Protein AF-K0S9X5-F1 (afdb_monomer_lite)

Structure (mmCIF, N/CA/C/O backbone):
data_AF-K0S9X5-F1
#
_entry.id   AF-K0S9X5-F1
#
loop_
_atom_site.group_PDB
_atom_site.id
_atom_site.type_symbol
_atom_site.label_atom_id
_atom_site.label_alt_id
_atom_site.label_comp_id
_atom_site.label_asym_id
_atom_site.label_entity_id
_atom_site.label_seq_id
_atom_site.pdbx_PDB_ins_code
_atom_site.Cartn_x
_atom_site.Cartn_y
_atom_site.Cartn_z
_atom_site.occupancy
_atom_site.B_iso_or_equiv
_atom_site.auth_seq_id
_atom_site.auth_comp_id
_atom_site.auth_asym_id
_atom_site.auth_atom_id
_atom_site.pdbx_PDB_model_num
ATOM 1 N N . GLY A 1 1 ? -0.201 4.221 -10.527 1.00 49.81 1 GLY A N 1
ATOM 2 C CA . GLY A 1 1 ? -1.500 3.953 -9.874 1.00 49.81 1 GLY A CA 1
ATOM 3 C C . GLY A 1 1 ? -2.093 5.285 -9.489 1.00 49.81 1 GLY A C 1
ATOM 4 O O . GLY A 1 1 ? -1.315 6.214 -9.348 1.00 49.81 1 GLY A O 1
ATOM 5 N N . TYR A 1 2 ? -3.414 5.403 -9.371 1.00 60.84 2 TYR A N 1
ATOM 6 C CA . TYR A 1 2 ? -4.019 6.669 -8.952 1.00 60.84 2 TYR A CA 1
ATOM 7 C C . TYR A 1 2 ? -3.584 7.003 -7.520 1.00 60.84 2 TYR A C 1
ATOM 9 O O . TYR A 1 2 ? -3.717 6.164 -6.625 1.00 60.84 2 TYR A O 1
ATOM 17 N N . GLU A 1 3 ? -3.022 8.193 -7.342 1.00 79.38 3 GLU A N 1
ATOM 18 C CA . GLU A 1 3 ? -2.650 8.762 -6.049 1.00 79.38 3 GLU A CA 1
ATOM 19 C C . GLU A 1 3 ? -3.639 9.876 -5.707 1.00 79.38 3 GLU A C 1
ATOM 21 O O . GLU A 1 3 ? -4.126 10.577 -6.596 1.00 79.38 3 GLU A O 1
ATOM 26 N N . ALA A 1 4 ? -3.975 9.986 -4.424 1.00 83.94 4 ALA A N 1
ATOM 27 C CA . ALA A 1 4 ? -4.812 11.043 -3.896 1.00 83.94 4 ALA A CA 1
ATOM 28 C C . ALA A 1 4 ? -3.934 12.186 -3.377 1.00 83.94 4 ALA A C 1
ATOM 30 O O . ALA A 1 4 ? -3.060 11.961 -2.533 1.00 83.94 4 ALA A O 1
ATOM 31 N N . GLY A 1 5 ? -4.177 13.402 -3.851 1.00 85.88 5 GLY A N 1
ATOM 32 C CA . GLY A 1 5 ? -3.382 14.577 -3.506 1.00 85.88 5 GLY A CA 1
ATOM 33 C C . GLY A 1 5 ? -4.066 15.879 -3.907 1.00 85.88 5 GLY A C 1
ATOM 34 O O . GLY A 1 5 ? -5.208 15.876 -4.342 1.00 85.88 5 GLY A O 1
ATOM 35 N N . PHE A 1 6 ? -3.396 17.009 -3.708 1.00 87.50 6 PHE A N 1
ATOM 36 C CA . PHE A 1 6 ? -3.983 18.337 -3.932 1.00 87.50 6 PHE A CA 1
ATOM 37 C C . PHE A 1 6 ? -3.304 19.108 -5.070 1.00 87.50 6 PHE A C 1
ATOM 39 O O . PHE A 1 6 ? -3.501 20.316 -5.188 1.00 87.50 6 PHE A O 1
ATOM 46 N N . GLU A 1 7 ? -2.478 18.439 -5.875 1.00 87.81 7 GLU A N 1
ATOM 47 C CA . GLU A 1 7 ? -1.826 19.038 -7.039 1.00 87.81 7 GLU A CA 1
ATOM 48 C C . GLU A 1 7 ? -2.796 19.081 -8.228 1.00 87.81 7 GLU A C 1
ATOM 50 O O . GLU A 1 7 ? -3.692 18.251 -8.349 1.00 87.81 7 GLU A O 1
ATOM 55 N N . GLU A 1 8 ? -2.610 20.023 -9.156 1.00 82.00 8 GLU A N 1
ATOM 56 C CA . GLU A 1 8 ? -3.476 20.149 -10.345 1.00 82.00 8 GLU A CA 1
ATOM 57 C C . GLU A 1 8 ? -3.441 18.913 -11.259 1.00 82.00 8 GLU A C 1
ATOM 59 O O . GLU A 1 8 ? -4.355 18.683 -12.049 1.00 82.00 8 GLU A O 1
ATOM 64 N N . THR A 1 9 ? -2.378 18.114 -11.158 1.00 82.62 9 THR A N 1
ATOM 65 C CA . THR A 1 9 ? -2.188 16.866 -11.903 1.00 82.62 9 THR A CA 1
ATOM 66 C C . THR A 1 9 ? -2.835 15.657 -11.223 1.00 82.62 9 THR A C 1
ATOM 68 O O . THR A 1 9 ? -2.879 14.578 -11.822 1.00 82.62 9 THR A O 1
ATOM 71 N N . ASP A 1 10 ? -3.344 15.809 -9.996 1.00 77.44 10 ASP A N 1
ATOM 72 C CA . ASP A 1 10 ? -3.970 14.722 -9.253 1.00 77.44 10 ASP A CA 1
ATOM 73 C C . ASP A 1 10 ? -5.377 14.427 -9.775 1.00 77.44 10 ASP A C 1
ATOM 75 O O . ASP A 1 10 ? -6.234 15.294 -9.915 1.00 77.44 10 ASP A O 1
ATOM 79 N N . THR A 1 11 ? -5.638 13.150 -10.056 1.00 80.31 11 THR A N 1
ATOM 80 C CA . THR A 1 11 ? -6.956 12.700 -10.536 1.00 80.31 11 THR A CA 1
ATOM 81 C C . THR A 1 11 ? -7.974 12.582 -9.399 1.00 80.31 11 THR A C 1
ATOM 83 O O . THR A 1 11 ? -9.181 12.633 -9.629 1.00 80.31 11 THR A O 1
ATOM 86 N N . VAL A 1 12 ? -7.502 12.380 -8.167 1.00 81.88 12 VAL A N 1
ATOM 87 C CA . VAL A 1 12 ? -8.334 12.183 -6.978 1.00 81.88 12 VAL A CA 1
ATOM 88 C C . VAL A 1 12 ? -7.828 13.109 -5.882 1.00 81.88 12 VAL A C 1
ATOM 90 O O . VAL A 1 12 ? -6.662 13.052 -5.520 1.00 81.88 12 VAL A O 1
ATOM 93 N N . ASN A 1 13 ? -8.713 13.924 -5.305 1.00 85.44 13 ASN A N 1
ATOM 94 C CA . ASN A 1 13 ? -8.286 14.881 -4.279 1.00 85.44 13 ASN A CA 1
ATOM 95 C C . ASN A 1 13 ? -8.182 14.258 -2.884 1.00 85.44 13 ASN A C 1
ATOM 97 O O . ASN A 1 13 ? -7.322 14.606 -2.079 1.00 85.44 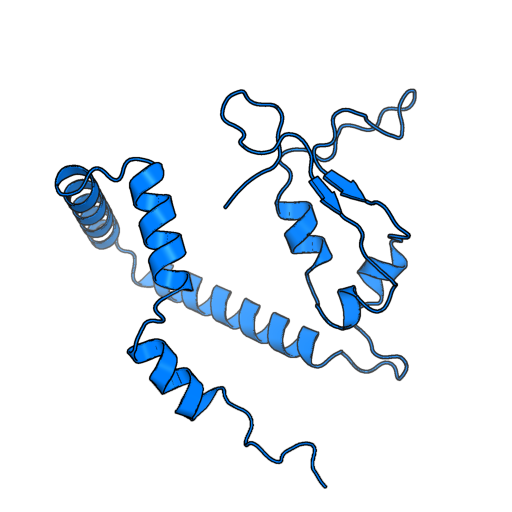13 ASN A O 1
ATOM 101 N N . ARG A 1 14 ? -9.116 13.360 -2.558 1.00 87.25 14 ARG A N 1
ATOM 102 C CA . ARG A 1 14 ? -9.219 12.724 -1.242 1.00 87.25 14 ARG A CA 1
ATOM 103 C C . ARG A 1 14 ? -9.701 11.293 -1.393 1.00 87.25 14 ARG A C 1
ATOM 105 O O . ARG A 1 14 ? -10.633 11.026 -2.150 1.00 87.25 14 ARG A O 1
ATOM 112 N N . LEU A 1 15 ? -9.106 10.398 -0.621 1.00 88.25 15 LEU A N 1
ATOM 113 C CA . LEU A 1 15 ? -9.536 9.021 -0.471 1.00 88.25 15 LEU A CA 1
ATOM 114 C C . LEU A 1 15 ? -10.199 8.864 0.899 1.00 88.25 15 LEU A C 1
ATOM 116 O O . LEU A 1 15 ? -9.574 9.101 1.930 1.00 88.25 15 LEU A O 1
ATOM 120 N N . ILE A 1 16 ? -11.468 8.464 0.903 1.00 88.56 16 ILE A N 1
ATOM 121 C CA . ILE A 1 16 ? -12.205 8.123 2.122 1.00 88.56 16 ILE A CA 1
ATOM 122 C C . ILE A 1 16 ? -12.381 6.610 2.129 1.00 88.56 16 ILE A C 1
ATOM 124 O O . ILE A 1 16 ? -13.033 6.053 1.248 1.00 88.56 16 ILE A O 1
ATOM 128 N N . ILE A 1 17 ? -11.781 5.948 3.110 1.00 87.00 17 ILE A N 1
ATOM 129 C CA . ILE A 1 17 ? -11.714 4.494 3.193 1.00 87.00 17 ILE A CA 1
ATOM 130 C C . ILE A 1 17 ? -12.590 4.048 4.350 1.00 87.00 17 ILE A C 1
ATOM 132 O O . ILE A 1 17 ? -12.347 4.419 5.496 1.00 87.00 17 ILE A O 1
ATOM 136 N N . ASN A 1 18 ? -13.599 3.233 4.065 1.00 87.06 18 ASN A N 1
ATOM 137 C CA . ASN A 1 18 ? -14.292 2.504 5.115 1.00 87.06 18 ASN A CA 1
ATOM 138 C C . ASN A 1 18 ? -13.524 1.195 5.362 1.00 87.06 18 ASN A C 1
ATOM 140 O O . ASN A 1 18 ? -13.486 0.360 4.457 1.00 87.06 18 ASN A O 1
ATOM 144 N N . PRO A 1 19 ? -12.899 1.017 6.538 1.00 80.38 19 PRO A N 1
ATOM 145 C CA . PRO A 1 19 ? -12.137 -0.186 6.857 1.00 80.38 19 PRO A CA 1
ATOM 146 C C . PRO A 1 19 ? -13.029 -1.407 7.115 1.00 80.38 19 PRO A C 1
ATOM 148 O O . PRO A 1 19 ? -12.494 -2.485 7.324 1.00 80.38 19 PRO A O 1
ATOM 151 N N . GLY A 1 20 ? -14.356 -1.250 7.148 1.00 83.44 20 GLY A N 1
ATOM 152 C CA . GLY A 1 20 ? -15.266 -2.299 7.578 1.00 83.44 20 GLY A CA 1
ATOM 153 C C . GLY A 1 20 ? -15.125 -2.565 9.074 1.00 83.44 20 GLY A C 1
ATOM 154 O O . GLY A 1 20 ? -15.188 -1.646 9.894 1.00 83.44 20 GLY A O 1
ATOM 155 N N . ASP A 1 21 ? -14.959 -3.835 9.420 1.00 80.38 21 ASP A N 1
ATOM 156 C CA . ASP A 1 21 ? -14.765 -4.300 10.788 1.00 80.38 21 ASP A CA 1
ATOM 157 C C . ASP A 1 21 ? -13.306 -4.716 11.051 1.00 80.38 21 ASP A C 1
ATOM 159 O O . ASP A 1 21 ? -12.439 -4.667 10.178 1.00 80.38 21 ASP A O 1
ATOM 163 N N . HIS A 1 22 ? -13.020 -5.168 12.273 1.00 71.69 22 HIS A N 1
ATOM 164 C CA . HIS A 1 22 ? -11.671 -5.605 12.656 1.00 71.69 22 HIS A CA 1
ATOM 165 C C . HIS A 1 22 ? -11.185 -6.833 11.868 1.00 71.69 22 HIS A C 1
ATOM 167 O O . HIS A 1 22 ? -9.983 -7.083 11.805 1.00 71.69 22 HIS A O 1
ATOM 173 N N . SER A 1 23 ? -12.098 -7.608 11.271 1.00 75.25 23 SER A N 1
ATOM 174 C CA . SER A 1 23 ? -11.755 -8.808 10.499 1.00 75.25 23 SER A CA 1
ATOM 175 C C . SER A 1 23 ? -11.213 -8.486 9.113 1.00 75.25 23 SER A C 1
ATOM 177 O O . SER A 1 23 ? -10.418 -9.244 8.567 1.00 75.25 23 SER A O 1
ATOM 179 N N . THR A 1 24 ? -11.538 -7.306 8.596 1.00 79.50 24 THR A N 1
ATOM 180 C CA . THR A 1 24 ? -11.211 -6.895 7.232 1.00 79.50 24 THR A CA 1
ATOM 181 C C . THR A 1 24 ? -9.705 -6.939 6.925 1.00 79.50 24 THR A C 1
ATOM 183 O O . THR A 1 24 ? -9.307 -7.470 5.886 1.00 79.50 24 THR A O 1
ATOM 186 N N . GLU A 1 25 ? -8.858 -6.452 7.836 1.00 79.44 25 GLU A N 1
ATOM 187 C CA . GLU A 1 25 ? -7.393 -6.508 7.694 1.00 79.44 25 GLU A CA 1
ATOM 188 C C . GLU A 1 25 ? -6.837 -7.915 7.991 1.00 79.44 25 GLU A C 1
ATOM 190 O O . GLU A 1 25 ? -5.823 -8.305 7.417 1.00 79.44 25 GLU A O 1
ATOM 195 N N . MET A 1 26 ? -7.507 -8.713 8.836 1.00 76.12 26 MET A N 1
ATOM 196 C CA . MET A 1 26 ? -7.120 -10.113 9.098 1.00 76.12 26 MET A CA 1
ATOM 197 C C . MET A 1 26 ? -7.338 -11.000 7.871 1.00 76.12 26 MET A C 1
ATOM 199 O O . MET A 1 26 ? -6.471 -11.809 7.530 1.00 76.12 26 MET A O 1
ATOM 203 N N . ASP A 1 27 ? -8.472 -10.816 7.198 1.00 77.94 27 ASP A N 1
ATOM 204 C CA . ASP A 1 27 ? -8.836 -11.538 5.982 1.00 77.94 27 ASP A CA 1
ATOM 205 C C . ASP A 1 27 ? -8.050 -11.036 4.765 1.00 77.94 27 ASP A C 1
ATOM 207 O O . ASP A 1 27 ? -7.829 -11.785 3.812 1.00 77.94 27 ASP A O 1
ATOM 211 N N . ASN A 1 28 ? -7.586 -9.781 4.800 1.00 79.50 28 ASN A N 1
ATOM 212 C CA . ASN A 1 28 ? -6.835 -9.147 3.716 1.00 79.50 28 ASN A CA 1
ATOM 213 C C . ASN A 1 28 ? -5.577 -8.428 4.240 1.00 79.50 28 ASN A C 1
ATOM 215 O O . ASN A 1 28 ? -5.524 -7.194 4.210 1.00 79.50 28 ASN A O 1
ATOM 219 N N . PRO A 1 29 ? -4.537 -9.161 4.690 1.00 78.19 29 PRO A N 1
ATOM 220 C CA . PRO A 1 29 ? -3.363 -8.536 5.288 1.00 78.19 29 PRO A CA 1
ATOM 221 C C . PRO A 1 29 ? -2.685 -7.537 4.352 1.00 78.19 29 PRO A C 1
ATOM 223 O O . PRO A 1 29 ? -2.291 -7.875 3.233 1.00 78.19 29 PRO A O 1
ATOM 226 N N . GLY A 1 30 ? -2.489 -6.313 4.839 1.00 79.38 30 GLY A N 1
ATOM 227 C CA . GLY A 1 30 ? -1.886 -5.222 4.087 1.00 79.38 30 GLY A CA 1
ATOM 228 C C . GLY A 1 30 ? -2.888 -4.341 3.344 1.00 79.38 30 GLY A C 1
ATOM 229 O O . GLY A 1 30 ? -2.443 -3.411 2.671 1.00 79.38 30 GLY A O 1
ATOM 230 N N . MET A 1 31 ? -4.203 -4.563 3.457 1.00 84.25 31 MET A N 1
ATOM 231 C CA . MET A 1 31 ? -5.197 -3.669 2.856 1.00 84.25 31 MET A CA 1
ATOM 232 C C . MET A 1 31 ? -5.044 -2.246 3.395 1.00 84.25 31 MET A C 1
ATOM 234 O O . MET A 1 31 ? -4.995 -1.298 2.610 1.00 84.25 31 MET A O 1
ATOM 238 N N . PHE A 1 32 ? -4.909 -2.085 4.711 1.00 84.69 32 PHE A N 1
ATOM 239 C CA . PHE A 1 32 ? -4.748 -0.778 5.331 1.00 84.69 32 PHE A CA 1
ATOM 240 C C . PHE A 1 32 ? -3.471 -0.096 4.862 1.00 84.69 32 PHE A C 1
ATOM 242 O O . PHE A 1 32 ? -3.511 1.085 4.525 1.00 84.69 32 PHE A O 1
ATOM 249 N N . TYR A 1 33 ? -2.369 -0.844 4.745 1.00 84.44 33 TYR A N 1
ATOM 250 C CA . TYR A 1 33 ? -1.128 -0.330 4.165 1.00 84.44 33 TY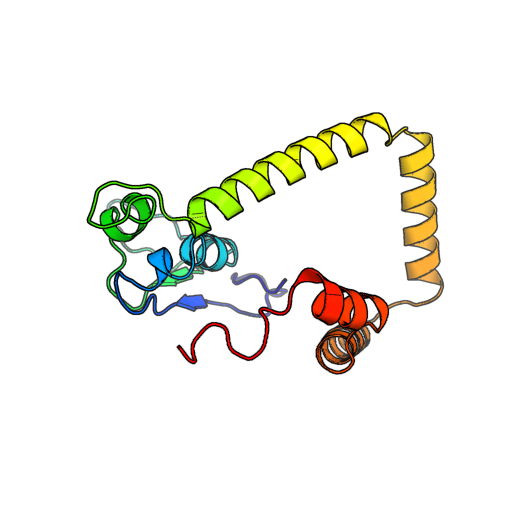R A CA 1
ATOM 251 C C . TYR A 1 33 ? -1.335 0.144 2.723 1.00 84.44 33 TYR A C 1
ATOM 253 O O . TYR A 1 33 ? -0.978 1.273 2.394 1.00 84.44 33 TYR A O 1
ATOM 261 N N . VAL A 1 34 ? -1.948 -0.686 1.874 1.00 85.69 34 VAL A N 1
ATOM 262 C CA . VAL A 1 34 ? -2.195 -0.359 0.463 1.0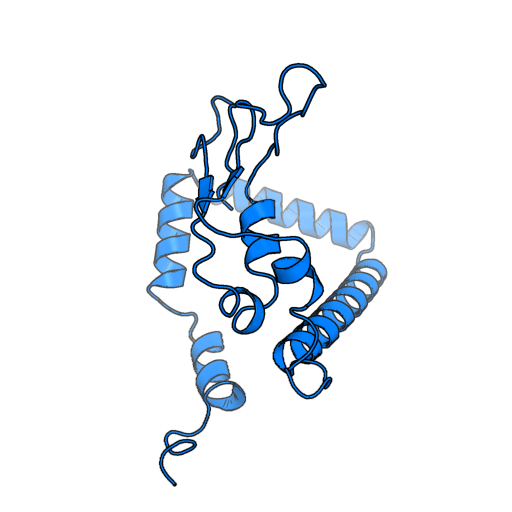0 85.69 34 VAL A CA 1
ATOM 263 C C . VAL A 1 34 ? -3.098 0.859 0.326 1.00 85.69 34 VAL A C 1
ATOM 265 O O . VAL A 1 34 ? -2.874 1.677 -0.559 1.00 85.69 34 VAL A O 1
ATOM 268 N N . ALA A 1 35 ? -4.119 0.986 1.170 1.00 85.44 35 ALA A N 1
ATOM 269 C CA . ALA A 1 35 ? -5.041 2.107 1.116 1.00 85.44 35 ALA A CA 1
ATOM 270 C C . ALA A 1 35 ? -4.369 3.405 1.597 1.00 85.44 35 ALA A C 1
ATOM 272 O O . ALA A 1 35 ? -4.487 4.434 0.932 1.00 85.44 35 ALA A O 1
ATOM 273 N N . ALA A 1 36 ? -3.576 3.347 2.675 1.00 84.88 36 ALA A N 1
ATOM 274 C CA . ALA A 1 36 ? -2.780 4.484 3.138 1.00 84.88 36 ALA A CA 1
ATOM 275 C C . ALA A 1 36 ? -1.719 4.902 2.105 1.00 84.88 36 ALA A C 1
ATOM 277 O O . ALA A 1 36 ? -1.520 6.093 1.876 1.00 84.88 36 ALA A O 1
ATOM 278 N N . SER A 1 37 ? -1.082 3.945 1.422 1.00 86.12 37 SER A N 1
ATOM 279 C CA . SER A 1 37 ? -0.041 4.219 0.424 1.00 86.12 37 SER A CA 1
ATOM 280 C C . SER A 1 37 ? -0.564 4.877 -0.860 1.00 86.12 37 SER A C 1
ATOM 282 O O . SER A 1 37 ? 0.213 5.081 -1.789 1.00 86.12 37 SER A O 1
ATOM 284 N N . ARG A 1 38 ? -1.874 5.137 -0.980 1.00 86.62 38 ARG A N 1
ATOM 285 C CA . ARG A 1 38 ? -2.448 5.893 -2.104 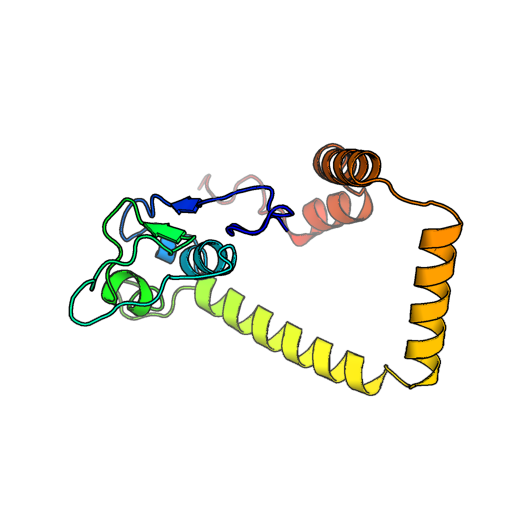1.00 86.62 38 ARG A CA 1
ATOM 286 C C . ARG A 1 38 ? -2.513 7.390 -1.854 1.00 86.62 38 ARG A C 1
ATOM 288 O O . ARG A 1 38 ? -2.732 8.114 -2.813 1.00 86.62 38 ARG A O 1
ATOM 295 N N . GLY A 1 39 ? -2.340 7.865 -0.624 1.00 88.31 39 GLY A N 1
ATOM 296 C CA . GLY A 1 39 ? -2.309 9.297 -0.342 1.00 88.31 39 GLY A CA 1
ATOM 297 C C . GLY A 1 39 ? -0.912 9.892 -0.449 1.00 88.31 39 GLY A C 1
ATOM 298 O O . GLY A 1 39 ? 0.042 9.319 0.069 1.00 88.31 39 GLY A O 1
ATOM 299 N N . LYS A 1 40 ? -0.805 11.088 -1.033 1.00 89.31 40 LYS A N 1
ATOM 300 C CA . LYS A 1 40 ? 0.431 11.889 -1.031 1.00 89.31 40 LYS A CA 1
ATOM 301 C C . LYS A 1 40 ? 0.728 12.539 0.326 1.00 89.31 40 LYS A C 1
ATOM 303 O O . LYS A 1 40 ? 1.864 12.913 0.600 1.00 89.31 40 LYS A O 1
ATOM 308 N N . THR A 1 41 ? -0.282 12.693 1.182 1.00 87.81 41 THR A N 1
ATOM 309 C CA . THR A 1 41 ? -0.160 13.327 2.502 1.00 87.81 41 THR A CA 1
ATOM 310 C C . THR A 1 41 ? -1.167 12.744 3.496 1.00 87.81 41 THR A C 1
ATOM 312 O O . THR A 1 41 ? -2.314 12.469 3.137 1.00 87.81 41 THR A O 1
ATOM 315 N N . PHE A 1 42 ? -0.745 12.591 4.754 1.00 86.06 42 PHE A N 1
ATOM 316 C CA . PHE A 1 42 ? -1.607 12.267 5.903 1.00 86.06 42 PHE A CA 1
ATOM 317 C C . PHE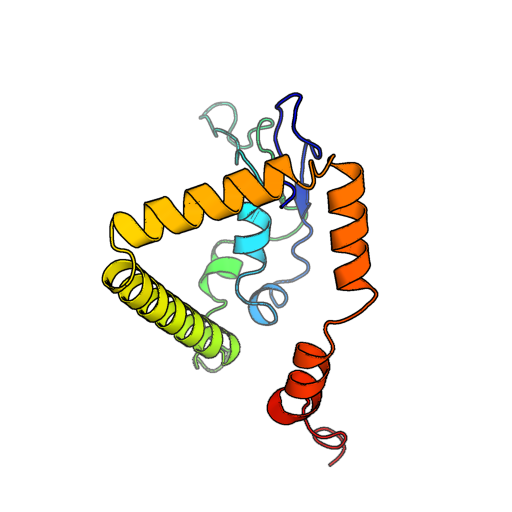 A 1 42 ? -2.018 13.510 6.705 1.00 86.06 42 PHE A C 1
ATOM 319 O O . PHE A 1 42 ? -2.623 13.400 7.771 1.00 86.06 42 PHE A O 1
ATOM 326 N N . GLY A 1 43 ? -1.683 14.693 6.189 1.00 86.69 43 GLY A N 1
ATOM 327 C CA . GLY A 1 43 ? -1.808 15.953 6.899 1.00 86.69 43 GLY A CA 1
ATOM 328 C C . GLY A 1 43 ? -0.749 16.114 7.986 1.00 86.69 43 GLY A C 1
ATOM 329 O O . GLY A 1 43 ? -0.012 15.179 8.321 1.00 86.69 43 GLY A O 1
ATOM 330 N N . LYS A 1 44 ? -0.639 17.328 8.525 1.00 86.81 44 LYS A N 1
ATOM 331 C CA . LYS A 1 44 ? 0.308 17.642 9.604 1.00 86.81 44 LYS A CA 1
ATOM 332 C C . LYS A 1 44 ? -0.452 18.013 10.872 1.00 86.81 44 LYS A C 1
ATOM 334 O O . LYS A 1 44 ? -0.921 19.144 10.967 1.00 86.81 44 LYS A O 1
ATOM 339 N N . PRO A 1 45 ? -0.576 17.095 11.846 1.00 85.94 45 PRO A N 1
ATOM 340 C CA . PRO A 1 45 ? -1.221 17.427 13.104 1.00 85.94 45 PRO A CA 1
ATOM 341 C C . PRO A 1 45 ? -0.394 18.472 13.861 1.00 85.94 45 PRO A C 1
ATOM 343 O O . PRO A 1 45 ? 0.825 18.336 13.997 1.00 85.94 45 PRO A O 1
ATOM 346 N N . THR A 1 46 ? -1.063 19.508 14.357 1.00 88.69 46 THR A N 1
ATOM 347 C CA . THR A 1 46 ? -0.495 20.523 15.254 1.00 88.69 46 THR A CA 1
ATOM 348 C C . THR A 1 46 ? -1.181 20.459 16.619 1.00 88.69 46 THR A C 1
ATOM 350 O O . THR A 1 46 ? -2.150 19.720 16.805 1.00 88.69 46 THR A O 1
ATOM 353 N N . ALA A 1 47 ? -0.673 21.208 17.603 1.00 87.44 47 ALA A N 1
ATOM 354 C CA . ALA A 1 47 ? -1.304 21.276 18.922 1.00 87.44 47 ALA A CA 1
ATOM 355 C C . ALA A 1 47 ? -2.710 21.902 18.847 1.00 87.44 47 ALA A C 1
ATOM 357 O O . ALA A 1 47 ? -3.608 21.504 19.587 1.00 87.44 47 ALA A O 1
ATOM 358 N N . GLU A 1 48 ? -2.903 22.850 17.929 1.00 87.62 48 GLU A N 1
ATOM 359 C CA . GLU A 1 48 ? -4.166 23.545 17.684 1.00 87.62 48 GLU A CA 1
ATOM 360 C C . GLU A 1 48 ? -5.102 22.758 16.751 1.00 87.62 48 GLU A C 1
ATOM 362 O O . GLU A 1 48 ? -6.322 22.860 16.875 1.00 87.62 48 GLU A O 1
ATOM 367 N N . GLU A 1 49 ? -4.548 21.954 15.838 1.00 83.56 49 GLU A N 1
ATOM 368 C CA . GLU A 1 49 ? -5.292 21.123 14.888 1.00 83.56 49 GLU A CA 1
ATOM 369 C C . GLU A 1 49 ? -4.773 19.671 14.910 1.00 83.56 49 GLU A C 1
ATOM 371 O O . GLU A 1 49 ? -4.001 19.252 14.043 1.00 83.56 49 GLU A O 1
ATOM 376 N N . PRO A 1 50 ? -5.209 18.853 15.889 1.00 80.75 50 PRO A N 1
ATOM 377 C CA . PRO A 1 50 ? -4.810 17.446 15.974 1.00 80.75 50 PRO A CA 1
ATOM 378 C C . PRO A 1 50 ? -5.409 16.580 14.852 1.00 80.75 50 PRO A C 1
ATOM 380 O O . PRO A 1 50 ? -4.943 15.465 14.622 1.00 80.75 50 PRO A O 1
ATOM 383 N N . TYR A 1 51 ? -6.431 17.083 14.150 1.00 82.25 51 TYR A N 1
ATOM 384 C CA . TYR A 1 51 ? -7.134 16.392 13.065 1.00 82.25 51 TYR A CA 1
ATOM 385 C C . TYR A 1 51 ? -7.023 17.190 11.756 1.00 82.25 51 TYR A C 1
ATOM 387 O O . TYR A 1 51 ? -7.977 17.870 11.368 1.00 82.25 51 TYR A O 1
ATOM 395 N N . PRO A 1 52 ? -5.862 17.130 11.084 1.00 82.75 52 PRO A N 1
ATOM 396 C CA . PRO A 1 52 ? -5.575 17.949 9.915 1.00 82.75 52 PRO A CA 1
ATOM 397 C C . PRO A 1 52 ? -6.570 17.747 8.762 1.00 82.75 52 PRO A C 1
ATOM 399 O O . PRO A 1 52 ? -6.859 16.628 8.319 1.00 82.75 52 PRO A O 1
ATOM 402 N N . LYS A 1 53 ? -7.055 18.858 8.200 1.00 84.06 53 LYS A N 1
ATOM 403 C CA . LYS A 1 53 ? -7.893 18.858 6.985 1.00 84.06 53 LYS A CA 1
ATOM 404 C C . LYS A 1 53 ? -7.089 18.795 5.684 1.00 84.06 53 LYS A C 1
ATOM 406 O O . LYS A 1 53 ? -7.683 18.670 4.610 1.00 84.06 53 LYS A O 1
ATOM 411 N N . ASP A 1 54 ? -5.765 18.856 5.761 1.00 87.81 54 ASP A N 1
ATOM 412 C CA . ASP A 1 54 ? -4.835 18.704 4.638 1.00 87.81 54 ASP A CA 1
ATOM 413 C C . ASP A 1 54 ? -4.362 17.250 4.446 1.00 87.81 54 ASP A C 1
ATOM 415 O O . ASP A 1 54 ? -3.412 16.996 3.710 1.00 87.81 54 ASP A O 1
ATOM 419 N N . SER A 1 55 ? -5.033 16.272 5.067 1.00 88.56 55 SER A N 1
ATOM 420 C CA . SER A 1 55 ? -4.845 14.857 4.734 1.00 88.56 55 SER A CA 1
ATOM 421 C C . SER A 1 55 ? -5.531 14.502 3.416 1.00 88.56 55 SER A C 1
ATOM 423 O O . SER A 1 55 ? -6.686 14.859 3.179 1.00 88.56 55 SER A O 1
ATOM 425 N N . ALA A 1 56 ? -4.849 13.743 2.563 1.00 90.81 56 ALA A N 1
ATOM 426 C CA . ALA A 1 56 ? -5.444 13.151 1.369 1.00 90.81 56 ALA A CA 1
ATOM 427 C C . ALA A 1 56 ? -6.149 11.816 1.677 1.00 90.81 56 ALA A C 1
ATOM 429 O O . ALA A 1 56 ? -6.884 11.309 0.832 1.00 90.81 56 ALA A O 1
ATOM 430 N N . VAL A 1 57 ? -5.956 11.255 2.878 1.00 89.69 57 VAL A N 1
ATOM 431 C CA . VAL A 1 57 ? -6.518 9.962 3.299 1.00 89.69 57 VAL A CA 1
ATOM 432 C C . VAL A 1 57 ? -7.337 10.125 4.573 1.00 89.69 57 VAL A C 1
ATOM 434 O O . VAL A 1 57 ? -6.846 10.630 5.583 1.00 89.69 57 VAL A O 1
ATOM 437 N N . TYR A 1 58 ? -8.574 9.642 4.540 1.00 88.38 58 TYR A N 1
ATOM 438 C CA . TYR A 1 58 ? -9.474 9.607 5.687 1.00 88.38 58 TYR A CA 1
ATOM 439 C C . TYR A 1 58 ? -10.010 8.204 5.907 1.00 88.38 58 TYR A C 1
ATOM 441 O O . TYR A 1 58 ? -10.370 7.511 4.957 1.00 88.38 58 TYR A O 1
ATOM 449 N N . TRP A 1 59 ? -10.130 7.819 7.174 1.00 86.75 59 TRP A N 1
ATOM 450 C CA . TRP A 1 59 ? -10.792 6.587 7.578 1.00 86.75 59 TRP A CA 1
ATOM 451 C C . TRP A 1 59 ? -12.211 6.902 8.038 1.00 86.75 59 TRP A C 1
ATOM 453 O O . TRP A 1 59 ? -12.418 7.732 8.919 1.00 86.75 59 TRP A O 1
ATOM 463 N N . ASN A 1 60 ? -13.187 6.237 7.435 1.00 86.69 60 ASN A N 1
ATOM 464 C CA . ASN A 1 60 ? -14.592 6.309 7.807 1.00 86.69 60 ASN A CA 1
ATOM 465 C C . ASN A 1 60 ? -15.002 5.002 8.489 1.00 86.69 60 ASN A C 1
ATOM 467 O O . ASN A 1 60 ? -15.693 4.171 7.903 1.00 86.69 60 ASN A O 1
ATOM 471 N N . GLY A 1 61 ? -14.495 4.796 9.701 1.00 78.00 61 GLY A N 1
ATOM 472 C CA . GLY A 1 61 ? -14.766 3.610 10.503 1.00 78.00 61 GLY A CA 1
ATOM 473 C C . GLY A 1 61 ? -13.731 3.409 11.610 1.00 78.00 61 GLY A C 1
ATOM 474 O O . GLY A 1 61 ? -12.765 4.173 11.704 1.00 78.00 61 GLY A O 1
ATOM 475 N N . PRO A 1 62 ? -13.933 2.399 12.468 1.00 70.50 62 PRO A N 1
ATOM 476 C CA . PRO A 1 62 ? -13.070 2.146 13.611 1.00 70.50 62 PRO A CA 1
ATOM 477 C C . PRO A 1 62 ? -11.732 1.549 13.156 1.00 70.50 62 PRO A C 1
ATOM 479 O O . PRO A 1 62 ? -11.577 0.336 13.057 1.00 70.50 62 PRO A O 1
ATOM 482 N N . VAL A 1 63 ? -10.744 2.408 12.906 1.00 75.56 63 VAL A N 1
ATOM 483 C CA . VAL A 1 63 ? -9.341 1.997 12.778 1.00 75.56 63 VAL A CA 1
ATOM 484 C C . VAL A 1 63 ? -8.648 2.275 14.100 1.00 75.56 63 VAL A C 1
ATOM 486 O O . VAL A 1 63 ? -8.517 3.425 14.513 1.00 75.56 63 VAL A O 1
ATOM 489 N N . SER A 1 64 ? -8.198 1.220 14.773 1.00 73.81 64 SER A N 1
ATOM 490 C CA . SER A 1 64 ? -7.380 1.339 15.979 1.00 73.81 64 SER A CA 1
ATOM 491 C C . SER A 1 64 ? -5.961 0.840 15.719 1.00 73.81 64 SER A C 1
ATOM 493 O O . SER A 1 64 ? -5.723 0.022 14.829 1.00 73.81 64 SER A O 1
ATOM 495 N N . THR A 1 65 ? -5.004 1.282 16.534 1.00 72.88 65 THR A N 1
ATOM 496 C CA . THR A 1 65 ? -3.650 0.705 16.549 1.00 72.88 65 THR A CA 1
ATOM 497 C C . THR A 1 65 ? -3.697 -0.803 16.766 1.00 72.88 65 THR A C 1
ATOM 499 O O . THR A 1 65 ? -2.952 -1.541 16.127 1.00 72.88 65 THR A O 1
ATOM 502 N N . GLN A 1 66 ? -4.633 -1.279 17.589 1.00 71.56 66 GLN A N 1
ATOM 503 C CA . GLN A 1 66 ? -4.853 -2.699 17.818 1.00 71.56 66 GLN A CA 1
ATOM 504 C C . GLN A 1 66 ? -5.327 -3.415 16.546 1.00 71.56 66 GLN A C 1
ATOM 506 O O . GLN A 1 66 ? -4.832 -4.500 16.251 1.00 71.56 66 GLN A O 1
ATOM 511 N N . SER A 1 67 ? -6.200 -2.792 15.752 1.00 67.44 67 SER A N 1
ATOM 512 C CA . SER A 1 67 ? -6.657 -3.290 14.442 1.00 67.44 67 SER A CA 1
ATOM 513 C C . SER A 1 67 ? -5.548 -3.399 13.409 1.00 67.44 67 SER A C 1
ATOM 515 O O . SER A 1 67 ? -5.658 -4.203 12.498 1.00 67.44 67 SER A O 1
ATOM 517 N N . ILE A 1 68 ? -4.458 -2.654 13.582 1.00 71.31 68 ILE A N 1
ATOM 518 C CA . ILE A 1 68 ? -3.277 -2.716 12.716 1.00 71.31 68 ILE A CA 1
ATOM 519 C C . ILE A 1 68 ? -2.233 -3.704 13.266 1.00 71.31 68 ILE A C 1
ATOM 521 O O . ILE A 1 68 ? -1.557 -4.392 12.506 1.00 71.31 68 ILE A O 1
ATOM 525 N N . GLN A 1 69 ? -2.084 -3.798 14.590 1.00 68.25 69 GLN A N 1
ATOM 526 C CA . GLN A 1 69 ? -1.020 -4.582 15.229 1.00 68.25 69 GLN A CA 1
ATOM 527 C C . GLN A 1 69 ? -1.393 -6.050 15.479 1.00 68.25 69 GLN A C 1
ATOM 529 O O . GLN A 1 69 ? -0.522 -6.918 15.445 1.00 68.25 69 GLN A O 1
ATOM 534 N N . THR A 1 70 ? -2.672 -6.354 15.725 1.00 69.56 70 THR A N 1
ATOM 535 C CA . THR A 1 70 ? -3.119 -7.714 16.106 1.00 69.56 70 THR A CA 1
ATOM 536 C C . THR A 1 70 ? -3.403 -8.636 14.924 1.00 69.56 70 THR A C 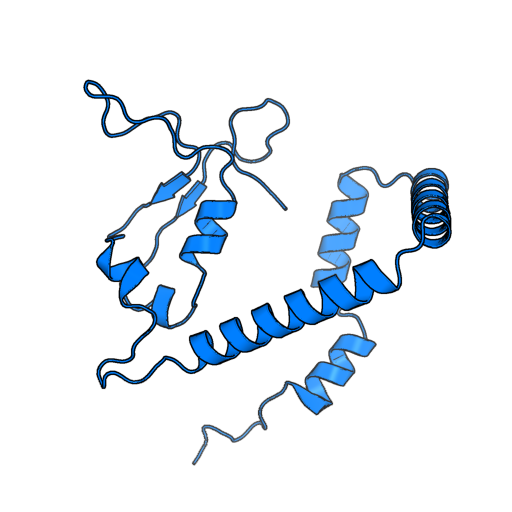1
ATOM 538 O O . THR A 1 70 ? -3.570 -9.834 15.113 1.00 69.56 70 THR A O 1
ATOM 541 N N . VAL A 1 71 ? -3.343 -8.111 13.701 1.00 70.75 71 VAL A N 1
ATOM 542 C CA . VAL A 1 71 ? -3.613 -8.823 12.439 1.00 70.75 71 VAL A CA 1
ATOM 543 C C . VAL A 1 71 ? -2.706 -10.041 12.236 1.00 70.75 71 VAL A C 1
ATOM 545 O O . VAL A 1 71 ? -3.052 -11.003 11.552 1.00 70.75 71 VAL A O 1
ATOM 548 N N . LYS A 1 72 ? -1.509 -10.005 12.830 1.00 72.12 72 LYS A N 1
ATOM 549 C CA . LYS A 1 72 ? -0.507 -11.060 12.680 1.00 72.12 72 LYS A CA 1
ATOM 550 C C . LYS A 1 72 ? -0.978 -12.401 13.240 1.00 72.12 72 LYS A C 1
ATOM 552 O O . LYS A 1 72 ? -0.607 -13.437 12.688 1.00 72.12 72 LYS A O 1
ATOM 557 N N . TYR A 1 73 ? -1.761 -12.381 14.316 1.00 73.62 73 TYR A N 1
ATOM 558 C CA . TYR A 1 73 ? -2.074 -13.567 15.100 1.00 73.62 73 TYR A CA 1
ATOM 559 C C . TYR A 1 73 ? -3.560 -13.906 15.018 1.00 73.62 73 TYR A C 1
ATOM 561 O O . TYR A 1 73 ? -4.429 -13.046 15.122 1.00 73.62 73 TYR A O 1
ATOM 569 N N . LYS A 1 74 ? -3.851 -15.193 14.867 1.00 72.44 74 LYS A N 1
ATOM 570 C CA . LYS A 1 74 ? -5.180 -15.759 15.075 1.00 72.44 74 LYS A CA 1
ATOM 571 C C . LYS A 1 74 ? -5.535 -15.703 16.565 1.00 72.44 74 LYS A C 1
ATOM 573 O O . LYS A 1 74 ? -4.667 -15.553 17.423 1.00 72.44 74 LYS A O 1
ATOM 578 N N . GLN A 1 75 ? -6.810 -15.919 16.889 1.00 71.06 75 GLN A N 1
ATOM 579 C CA . GLN A 1 75 ? -7.287 -15.965 18.282 1.00 71.06 75 GLN A CA 1
ATOM 580 C C . GLN A 1 75 ? -6.571 -17.020 19.145 1.00 71.06 75 GLN A C 1
ATOM 582 O O . GLN A 1 75 ? -6.488 -16.861 20.358 1.00 71.06 75 GLN A O 1
ATOM 587 N N . ASN A 1 76 ? -6.034 -18.077 18.530 1.00 77.19 76 ASN A N 1
ATOM 588 C CA . ASN A 1 76 ? -5.268 -19.124 19.208 1.00 77.19 76 ASN A CA 1
ATOM 589 C C . ASN A 1 76 ? -3.771 -18.785 19.394 1.00 77.19 76 ASN A C 1
ATOM 591 O O . ASN A 1 76 ? -3.029 -19.618 19.901 1.00 77.19 76 ASN A O 1
ATOM 595 N N . GLY A 1 77 ? -3.323 -17.592 18.988 1.00 75.69 77 GLY A N 1
ATOM 596 C CA . GLY A 1 77 ? -1.927 -17.155 19.081 1.00 75.69 77 GLY A CA 1
ATOM 597 C C . GLY A 1 77 ? -1.037 -17.572 17.904 1.00 75.69 77 GLY A C 1
ATOM 598 O O . GLY A 1 77 ? 0.099 -17.105 17.823 1.00 75.69 77 GLY A O 1
ATOM 599 N N . ASP A 1 78 ? -1.535 -18.382 16.965 1.00 79.88 78 ASP A N 1
ATOM 600 C CA . ASP A 1 78 ? -0.776 -18.762 15.769 1.00 79.88 78 ASP A CA 1
ATOM 601 C C . ASP A 1 78 ? -0.700 -17.616 14.763 1.00 79.88 78 ASP A C 1
ATOM 603 O O . ASP A 1 78 ? -1.631 -16.824 14.617 1.00 79.88 78 ASP A O 1
ATOM 607 N N . VAL A 1 79 ? 0.382 -17.561 13.988 1.00 80.00 79 VAL A N 1
ATOM 608 C CA . VAL A 1 79 ? 0.499 -16.594 12.890 1.00 80.00 79 VAL A CA 1
ATOM 609 C C . VAL A 1 79 ? -0.509 -16.927 11.782 1.00 80.00 79 VAL A C 1
ATOM 611 O O . VAL A 1 79 ? -0.697 -18.086 11.404 1.00 80.00 79 VAL A O 1
ATOM 614 N N . CYS A 1 80 ? -1.172 -15.905 11.240 1.00 79.56 80 CYS A N 1
ATOM 615 C CA . CYS A 1 80 ? -2.080 -16.067 10.109 1.00 79.56 80 CYS A CA 1
ATOM 616 C C . CYS A 1 80 ? -1.333 -16.591 8.864 1.00 79.56 80 CYS A C 1
ATOM 618 O O . CYS A 1 80 ? -0.282 -16.073 8.491 1.00 79.56 80 CYS A O 1
ATOM 620 N N . VAL A 1 81 ? -1.906 -17.583 8.168 1.00 82.69 81 VAL A N 1
ATOM 621 C CA . VAL A 1 81 ? -1.311 -18.183 6.952 1.00 82.69 81 VAL A CA 1
ATOM 622 C C . VAL A 1 81 ? -1.121 -17.141 5.846 1.00 82.69 81 VAL A C 1
ATOM 624 O O . VAL A 1 81 ? -0.154 -17.197 5.094 1.00 82.69 81 VAL A O 1
ATOM 627 N N . LEU A 1 82 ? -2.024 -16.162 5.742 1.00 79.00 82 LEU A N 1
ATOM 628 C CA . LEU A 1 82 ? -1.897 -15.079 4.765 1.00 79.00 82 LEU A CA 1
ATOM 629 C C . LEU A 1 82 ? -0.716 -14.155 5.085 1.00 79.00 82 LEU A C 1
ATOM 631 O O . LEU A 1 82 ? -0.048 -13.682 4.169 1.00 79.00 82 LEU A O 1
ATOM 635 N N . VAL A 1 83 ? -0.419 -13.949 6.371 1.00 79.88 83 VAL A N 1
ATOM 636 C CA . VAL A 1 83 ? 0.754 -13.184 6.813 1.00 79.88 83 VAL A CA 1
ATOM 637 C C . VAL A 1 83 ? 2.039 -13.949 6.504 1.00 79.88 83 VAL A C 1
ATOM 639 O O . VAL A 1 83 ? 2.965 -13.354 5.970 1.00 79.88 83 VAL A O 1
ATOM 642 N N . GLN A 1 84 ? 2.064 -15.267 6.726 1.00 83.94 84 GLN A N 1
ATOM 643 C CA . GLN A 1 84 ? 3.200 -16.114 6.334 1.00 83.94 84 GLN A CA 1
ATOM 644 C C . GLN A 1 84 ? 3.470 -16.029 4.827 1.00 83.94 84 GLN A C 1
ATOM 646 O O . GLN A 1 84 ? 4.578 -15.703 4.420 1.00 83.94 84 GLN A O 1
ATOM 651 N N . LYS A 1 85 ? 2.435 -16.205 3.995 1.00 83.12 85 LYS A N 1
ATOM 652 C CA . LYS A 1 85 ? 2.554 -16.084 2.532 1.00 83.12 85 LYS A CA 1
ATOM 653 C C . LYS A 1 85 ? 3.026 -14.701 2.085 1.00 83.12 85 LYS A C 1
ATOM 655 O O . LYS A 1 85 ? 3.768 -14.588 1.113 1.00 83.12 85 LYS A O 1
ATOM 660 N N . ARG A 1 86 ? 2.570 -13.639 2.757 1.00 81.69 86 ARG A N 1
ATOM 661 C CA . ARG A 1 86 ? 3.036 -12.273 2.495 1.00 81.69 86 ARG A CA 1
ATOM 662 C C . ARG A 1 86 ? 4.525 -12.147 2.800 1.00 81.69 86 ARG A C 1
ATOM 664 O O . ARG A 1 86 ? 5.243 -11.577 1.988 1.00 81.69 86 ARG A O 1
ATOM 671 N N . ASP A 1 87 ? 4.969 -12.653 3.944 1.00 84.81 87 ASP A N 1
ATOM 672 C CA . ASP A 1 87 ? 6.365 -12.553 4.370 1.00 84.81 87 ASP A CA 1
ATOM 673 C C . ASP A 1 87 ? 7.280 -13.360 3.428 1.00 84.81 87 ASP A C 1
ATOM 675 O O . ASP A 1 87 ? 8.254 -12.807 2.923 1.00 84.81 87 ASP A O 1
ATOM 679 N N . GLU A 1 88 ? 6.889 -14.583 3.050 1.00 88.12 88 GLU A N 1
ATOM 680 C CA . GLU A 1 88 ? 7.569 -15.388 2.017 1.00 88.12 88 GLU A CA 1
ATOM 681 C C . GLU A 1 88 ? 7.653 -14.652 0.668 1.00 88.12 88 GLU A C 1
ATOM 683 O O . GLU A 1 88 ? 8.682 -14.661 -0.010 1.00 88.12 88 GLU A O 1
ATOM 688 N N . TRP A 1 89 ? 6.572 -13.978 0.263 1.00 81.81 89 TRP A N 1
ATOM 689 C CA . TRP A 1 89 ? 6.560 -13.181 -0.963 1.00 81.81 89 TRP A CA 1
ATOM 690 C C . TRP A 1 89 ? 7.500 -11.973 -0.882 1.00 81.81 89 TRP A C 1
ATOM 692 O O . TRP A 1 89 ? 8.179 -11.654 -1.857 1.00 81.81 89 TRP A O 1
ATOM 702 N N . VAL A 1 90 ? 7.557 -11.297 0.267 1.00 83.81 90 VAL A N 1
ATOM 703 C CA . VAL A 1 90 ? 8.465 -10.166 0.495 1.00 83.81 90 VAL A CA 1
ATOM 704 C C . VAL A 1 90 ? 9.921 -10.625 0.451 1.00 83.81 90 VAL A C 1
ATOM 706 O O . VAL A 1 90 ? 10.729 -9.984 -0.219 1.00 83.81 90 VAL A O 1
ATOM 709 N N . GLU A 1 91 ? 10.252 -11.745 1.092 1.00 90.88 91 GLU A N 1
ATOM 710 C CA . GLU A 1 91 ? 11.586 -12.352 1.012 1.00 90.88 91 GLU A CA 1
ATOM 711 C C . GLU A 1 91 ? 11.960 -12.681 -0.437 1.00 90.88 91 GLU A C 1
ATOM 713 O O . GLU A 1 91 ? 13.007 -12.249 -0.923 1.00 90.88 91 GLU A O 1
ATOM 718 N N . TYR A 1 92 ? 11.051 -13.315 -1.182 1.00 89.75 92 TYR A N 1
ATOM 719 C CA . TYR A 1 92 ? 11.246 -13.577 -2.607 1.00 89.75 92 TYR A CA 1
ATOM 720 C C . TYR A 1 92 ? 11.510 -12.296 -3.419 1.00 89.75 92 TYR A C 1
ATOM 722 O O . TYR A 1 92 ? 12.356 -12.286 -4.318 1.00 89.75 92 TYR A O 1
ATOM 730 N N . LEU A 1 93 ? 10.807 -11.196 -3.129 1.00 82.69 93 LEU A N 1
ATOM 731 C CA . LEU A 1 93 ? 11.044 -9.914 -3.797 1.00 82.69 93 LEU A CA 1
ATOM 732 C C . LEU A 1 93 ? 12.425 -9.336 -3.475 1.00 82.69 93 LEU A C 1
ATOM 734 O O . LEU A 1 93 ? 13.060 -8.786 -4.377 1.00 82.69 93 LEU A O 1
ATOM 738 N N . TYR A 1 94 ? 12.904 -9.470 -2.236 1.00 88.38 94 TYR A N 1
ATOM 739 C CA . TYR A 1 94 ? 14.264 -9.067 -1.873 1.00 88.38 94 TYR A CA 1
ATOM 740 C C . TYR A 1 94 ? 15.313 -9.885 -2.624 1.00 88.38 94 TYR A C 1
ATOM 742 O O . TYR A 1 94 ? 16.215 -9.301 -3.229 1.00 88.38 94 TYR A O 1
ATOM 750 N N . ASP A 1 95 ? 15.146 -11.205 -2.688 1.00 90.56 95 ASP A N 1
ATOM 751 C CA . ASP A 1 95 ? 16.041 -12.084 -3.444 1.00 90.56 95 ASP A CA 1
ATOM 752 C C . ASP A 1 95 ? 16.081 -11.704 -4.927 1.00 90.56 95 ASP A C 1
ATOM 754 O O . ASP A 1 95 ? 17.152 -11.581 -5.531 1.00 90.56 95 ASP A O 1
ATOM 758 N N . ARG A 1 96 ? 14.914 -11.435 -5.523 1.00 86.06 96 ARG A N 1
ATOM 759 C CA . ARG A 1 96 ? 14.815 -10.965 -6.911 1.00 86.06 96 ARG A CA 1
ATOM 760 C C . ARG A 1 96 ? 15.423 -9.590 -7.114 1.00 86.06 96 ARG A C 1
ATOM 762 O O . ARG A 1 96 ? 16.016 -9.349 -8.168 1.00 86.06 96 ARG A O 1
ATOM 769 N N . ALA A 1 97 ? 15.289 -8.685 -6.151 1.00 84.12 97 ALA A N 1
ATOM 770 C CA . ALA A 1 97 ? 15.904 -7.368 -6.219 1.00 84.12 97 ALA A CA 1
ATOM 771 C C . ALA A 1 97 ? 17.433 -7.480 -6.201 1.00 84.12 97 ALA A C 1
ATOM 773 O O . ALA A 1 97 ? 18.095 -6.853 -7.027 1.00 84.12 97 ALA A O 1
ATOM 774 N N . GLU A 1 98 ? 17.997 -8.318 -5.331 1.00 85.88 98 GLU A N 1
ATOM 775 C CA . GLU A 1 98 ? 19.440 -8.572 -5.273 1.00 85.88 98 GLU A CA 1
ATOM 776 C C . GLU A 1 98 ? 19.961 -9.281 -6.527 1.00 85.88 98 GLU A C 1
ATOM 778 O O . GLU A 1 98 ? 20.977 -8.880 -7.102 1.00 85.88 98 GLU A O 1
ATOM 783 N N . GLU A 1 99 ? 19.236 -10.283 -7.027 1.00 85.56 99 GLU A N 1
ATOM 784 C CA . GLU A 1 99 ? 19.549 -10.922 -8.305 1.00 85.56 99 GLU A CA 1
ATOM 785 C C . GLU A 1 99 ? 19.536 -9.903 -9.452 1.00 85.56 99 GLU A C 1
ATOM 787 O O . GLU A 1 99 ? 20.445 -9.875 -10.287 1.00 85.56 99 GLU A O 1
ATOM 792 N N . THR A 1 100 ? 18.532 -9.026 -9.474 1.00 80.19 100 THR A N 1
ATOM 793 C CA . THR A 1 100 ? 18.425 -7.963 -10.473 1.00 80.19 100 THR A CA 1
ATOM 794 C C . THR A 1 100 ? 19.600 -7.006 -10.358 1.00 80.19 100 THR A C 1
ATOM 796 O O . THR A 1 100 ? 20.243 -6.753 -11.368 1.00 80.19 100 THR A O 1
ATOM 799 N N . LYS A 1 101 ? 19.962 -6.534 -9.157 1.00 80.75 101 LYS A N 1
ATOM 800 C CA . LYS A 1 101 ? 21.141 -5.675 -8.945 1.00 80.75 101 LYS A CA 1
ATOM 801 C C . LYS A 1 101 ? 22.421 -6.321 -9.473 1.00 80.75 101 LYS A C 1
ATOM 803 O O . LYS A 1 101 ? 23.197 -5.651 -10.143 1.00 80.75 101 LYS A O 1
ATOM 808 N N . ARG A 1 102 ? 22.613 -7.623 -9.234 1.00 79.88 102 ARG A N 1
ATOM 809 C CA . ARG A 1 102 ? 23.769 -8.383 -9.741 1.00 79.88 102 ARG A CA 1
ATOM 810 C C . ARG A 1 102 ? 23.796 -8.489 -11.267 1.00 79.88 102 ARG A C 1
ATOM 812 O O . ARG A 1 102 ? 24.871 -8.455 -11.856 1.00 79.88 102 ARG A O 1
ATOM 819 N N . ARG A 1 103 ? 22.633 -8.621 -11.912 1.00 72.81 103 ARG A N 1
ATOM 820 C CA . ARG A 1 103 ? 22.498 -8.698 -13.381 1.00 72.81 103 ARG A CA 1
ATOM 821 C C . ARG A 1 103 ? 22.515 -7.329 -14.069 1.00 72.81 103 ARG A C 1
ATOM 823 O O . ARG A 1 103 ? 22.796 -7.242 -15.261 1.00 72.81 103 ARG A O 1
ATOM 830 N N . CYS A 1 104 ? 22.184 -6.274 -13.334 1.00 65.94 104 CYS A N 1
ATOM 831 C CA . CYS A 1 104 ? 21.999 -4.917 -13.829 1.00 65.94 104 CYS A CA 1
ATOM 832 C C . CYS A 1 104 ? 23.355 -4.207 -13.959 1.00 65.94 104 CYS A C 1
ATOM 834 O O . CYS A 1 104 ? 23.695 -3.319 -13.176 1.00 65.94 104 CYS A O 1
ATOM 836 N N . SER A 1 105 ? 24.144 -4.618 -14.956 1.00 75.44 105 SER A N 1
ATOM 837 C CA . SER A 1 105 ? 25.331 -3.871 -15.377 1.00 75.44 105 SER A CA 1
ATOM 838 C C . SER A 1 105 ? 24.930 -2.499 -15.936 1.00 75.44 105 SER A C 1
ATOM 840 O O . SER A 1 105 ? 23.804 -2.308 -16.404 1.00 75.44 105 SER A O 1
ATOM 842 N N . GLU A 1 106 ? 25.851 -1.533 -15.935 1.00 77.12 106 GLU A N 1
ATOM 843 C CA . GLU A 1 106 ? 25.617 -0.221 -16.567 1.00 77.12 106 GLU A CA 1
ATOM 844 C C . GLU A 1 106 ? 25.211 -0.351 -18.043 1.00 77.12 106 GLU A C 1
ATOM 846 O O . GLU A 1 106 ? 24.398 0.413 -18.562 1.00 77.12 106 GLU A O 1
ATOM 851 N N . GLU A 1 107 ? 25.703 -1.391 -18.711 1.00 76.31 107 GLU A N 1
ATOM 852 C CA . GLU A 1 107 ? 25.357 -1.705 -20.090 1.00 76.31 107 GLU A CA 1
ATOM 853 C C . GLU A 1 107 ? 23.925 -2.241 -20.233 1.00 76.31 107 GLU A C 1
ATOM 855 O O . GLU A 1 107 ? 23.199 -1.825 -21.139 1.00 76.31 107 GLU A O 1
ATOM 860 N N . TRP A 1 108 ? 23.466 -3.079 -19.295 1.00 79.81 108 TRP A N 1
ATOM 861 C CA . TRP A 1 108 ? 22.070 -3.516 -19.235 1.00 79.81 108 TRP A CA 1
ATOM 862 C C . TRP A 1 108 ? 21.124 -2.339 -18.977 1.00 79.81 108 TRP A C 1
ATOM 864 O O . TRP A 1 108 ? 20.109 -2.216 -19.663 1.00 79.81 108 TRP A O 1
ATOM 874 N N . LYS A 1 109 ? 21.479 -1.427 -18.057 1.00 78.62 109 LYS A N 1
ATOM 875 C CA . LYS A 1 109 ? 20.704 -0.198 -17.802 1.00 78.62 109 LYS A CA 1
ATOM 876 C C . LYS A 1 109 ? 20.604 0.653 -19.061 1.00 78.62 109 LYS A C 1
ATOM 878 O O . LYS A 1 109 ? 19.511 1.066 -19.435 1.00 78.62 109 LYS A O 1
ATOM 883 N N . ARG A 1 110 ? 21.725 0.866 -19.756 1.00 80.38 110 ARG A N 1
ATOM 884 C CA . ARG A 1 110 ? 21.762 1.638 -21.004 1.00 80.38 110 ARG A CA 1
ATOM 885 C C . ARG A 1 110 ? 20.884 1.009 -22.089 1.00 80.38 110 ARG A C 1
ATOM 887 O O . ARG A 1 110 ? 20.136 1.731 -22.745 1.00 80.38 110 ARG A O 1
ATOM 894 N N . GLN A 1 111 ? 20.925 -0.316 -22.250 1.00 80.88 111 GLN A N 1
ATOM 895 C CA . GLN A 1 111 ? 20.053 -1.029 -23.192 1.00 80.88 111 GLN A CA 1
ATOM 896 C C . GLN A 1 111 ? 18.574 -0.959 -22.796 1.00 80.88 111 GLN A C 1
ATOM 898 O O . GLN A 1 111 ? 17.727 -0.752 -23.662 1.00 80.88 111 GLN A O 1
ATOM 903 N N . ALA A 1 112 ? 18.246 -1.106 -21.511 1.00 77.94 112 ALA A N 1
ATOM 904 C CA . ALA A 1 112 ? 16.875 -0.997 -21.021 1.00 77.94 112 ALA A CA 1
ATOM 905 C C . ALA A 1 112 ? 16.304 0.408 -21.275 1.00 77.94 112 ALA A C 1
ATOM 907 O O . ALA A 1 112 ? 15.225 0.534 -21.850 1.00 77.94 112 ALA A O 1
ATOM 908 N N . THR A 1 113 ? 17.060 1.458 -20.945 1.00 80.38 113 THR A N 1
ATOM 909 C CA . THR A 1 113 ? 16.668 2.852 -21.197 1.00 80.38 113 THR A CA 1
ATOM 910 C C . THR A 1 113 ? 16.503 3.137 -22.689 1.00 80.38 113 THR A C 1
ATOM 912 O O . THR A 1 113 ? 15.542 3.795 -23.078 1.00 80.38 113 THR A O 1
ATOM 915 N N . ALA A 1 114 ? 17.391 2.608 -23.539 1.00 78.94 114 ALA A N 1
ATOM 916 C CA . ALA A 1 114 ? 17.265 2.743 -24.989 1.00 78.94 114 ALA A CA 1
ATOM 917 C C . ALA A 1 114 ? 15.979 2.085 -25.512 1.00 78.94 114 ALA A C 1
ATOM 919 O O . ALA A 1 114 ? 15.244 2.718 -26.259 1.00 78.94 114 ALA A O 1
ATOM 920 N N . ARG A 1 115 ? 15.654 0.865 -25.058 1.00 78.50 115 ARG A N 1
ATOM 921 C CA . ARG A 1 115 ? 14.410 0.167 -25.436 1.00 78.50 115 ARG A CA 1
ATOM 922 C C . ARG A 1 115 ? 13.159 0.919 -24.995 1.00 78.50 115 ARG A C 1
ATOM 924 O O . ARG A 1 115 ? 12.207 0.999 -25.760 1.00 78.50 115 ARG A O 1
ATOM 931 N N . VAL A 1 116 ? 13.158 1.471 -23.780 1.00 75.81 116 VAL A N 1
ATOM 932 C CA . VAL A 1 116 ? 12.043 2.290 -23.278 1.00 75.81 116 VAL A CA 1
ATOM 933 C C . VAL A 1 116 ? 11.877 3.544 -24.131 1.00 75.81 116 VAL A C 1
ATOM 935 O O . VAL A 1 116 ? 10.762 3.862 -24.527 1.00 75.81 116 VAL A O 1
ATOM 938 N N . LYS A 1 117 ? 12.980 4.222 -24.462 1.00 77.25 117 LYS A N 1
ATOM 939 C CA . LYS A 1 117 ? 12.958 5.411 -25.315 1.00 77.25 117 LYS A CA 1
ATOM 940 C C . LYS A 1 117 ? 12.402 5.094 -26.707 1.00 77.25 117 LYS A C 1
ATOM 942 O O . LYS A 1 117 ? 11.485 5.776 -27.144 1.00 77.25 117 LYS A O 1
ATOM 947 N N . THR A 1 118 ? 12.874 4.017 -27.338 1.00 74.69 118 THR A N 1
ATOM 948 C CA . THR A 1 118 ? 12.352 3.540 -28.627 1.00 74.69 118 THR A CA 1
ATOM 949 C C . THR A 1 118 ? 10.863 3.212 -28.546 1.00 74.69 118 THR A C 1
ATOM 951 O O . THR A 1 118 ? 10.106 3.664 -29.390 1.00 74.69 118 THR A O 1
ATOM 954 N N . ALA A 1 119 ? 10.408 2.510 -27.505 1.00 68.56 119 ALA A N 1
ATOM 955 C CA . ALA A 1 119 ? 8.991 2.177 -27.349 1.00 68.56 119 ALA A CA 1
ATOM 956 C C . ALA A 1 119 ? 8.094 3.419 -27.172 1.00 68.56 119 ALA A C 1
ATOM 958 O O . ALA A 1 119 ? 6.979 3.445 -27.683 1.00 68.56 119 ALA A O 1
ATOM 959 N N . ILE A 1 120 ? 8.577 4.448 -26.466 1.00 68.12 120 ILE A N 1
ATOM 960 C CA . ILE A 1 120 ? 7.864 5.726 -26.295 1.00 68.12 120 ILE A CA 1
ATOM 961 C C . ILE A 1 120 ? 7.820 6.518 -27.612 1.00 68.12 120 ILE A C 1
ATOM 963 O O . ILE A 1 120 ? 6.824 7.180 -27.891 1.00 68.12 120 ILE A O 1
ATOM 967 N N . GLU A 1 121 ? 8.892 6.467 -28.405 1.00 72.50 121 GLU A N 1
ATOM 968 C CA . GLU A 1 121 ? 8.987 7.146 -29.703 1.00 72.50 121 GLU A CA 1
ATOM 969 C C . GLU A 1 121 ? 8.156 6.443 -30.793 1.00 72.50 121 GLU A C 1
ATOM 971 O O . GLU A 1 121 ? 7.531 7.121 -31.606 1.00 72.50 121 GLU A O 1
ATOM 976 N N . GLU A 1 122 ? 8.114 5.106 -30.801 1.00 66.56 122 GLU A N 1
ATOM 977 C CA . GLU A 1 122 ? 7.354 4.296 -31.767 1.00 66.56 122 GLU A CA 1
ATOM 978 C C . GLU A 1 122 ? 5.843 4.285 -31.481 1.00 66.56 122 GLU A C 1
ATOM 980 O O . GLU A 1 122 ? 5.039 4.327 -32.412 1.00 66.56 122 GLU A O 1
ATOM 985 N N . GLU A 1 123 ? 5.439 4.276 -30.208 1.00 60.66 123 GLU A N 1
ATOM 986 C CA . GLU A 1 123 ? 4.044 4.439 -29.791 1.00 60.66 123 GLU A CA 1
ATOM 987 C C . GLU A 1 123 ? 3.943 5.459 -28.644 1.00 60.66 123 GLU A C 1
ATOM 989 O O . GLU A 1 123 ? 3.954 5.075 -27.468 1.00 60.66 123 GLU A O 1
ATOM 994 N N . PRO A 1 124 ? 3.776 6.762 -28.936 1.00 59.50 124 PRO A N 1
ATOM 995 C CA . PRO A 1 124 ? 3.476 7.744 -27.905 1.00 59.50 124 PRO A CA 1
ATOM 996 C C . PRO A 1 124 ? 2.089 7.447 -27.322 1.00 59.50 124 PRO A C 1
ATOM 998 O O . PRO A 1 124 ? 1.043 7.803 -27.870 1.00 59.50 124 PRO A O 1
ATOM 1001 N N . LEU A 1 125 ? 2.069 6.735 -26.198 1.00 57.53 125 LEU A N 1
ATOM 1002 C CA . LEU A 1 125 ? 0.844 6.388 -25.493 1.00 57.53 125 LEU A CA 1
ATOM 1003 C C . LEU A 1 125 ? 0.310 7.633 -24.783 1.00 57.53 125 LEU A C 1
ATOM 1005 O O . LEU A 1 125 ? 0.693 7.939 -23.658 1.00 57.53 125 LEU A O 1
ATOM 1009 N N . GLY A 1 126 ? -0.606 8.348 -25.437 1.00 63.41 126 GLY A N 1
ATOM 1010 C CA . GLY A 1 126 ? -1.457 9.312 -24.743 1.00 63.41 126 GLY A CA 1
ATOM 1011 C C . GLY A 1 126 ? -2.228 8.623 -23.610 1.00 63.41 126 GLY A C 1
ATOM 1012 O O . GLY A 1 126 ? -2.587 7.450 -23.736 1.00 63.41 126 GLY A O 1
ATOM 1013 N N . GLN A 1 127 ? -2.505 9.347 -22.522 1.00 58.72 127 GLN A N 1
ATOM 1014 C CA . GLN A 1 127 ? -3.146 8.820 -21.305 1.00 58.72 127 GLN A CA 1
ATOM 1015 C C . GLN A 1 127 ? -4.375 7.935 -21.610 1.00 58.72 127 GLN A C 1
ATOM 1017 O O . GLN A 1 127 ? -4.495 6.829 -21.094 1.00 58.72 127 GLN A O 1
ATOM 1022 N N . HIS A 1 128 ? -5.213 8.361 -22.562 1.00 60.12 128 HIS A N 1
ATOM 1023 C CA . HIS A 1 128 ? -6.403 7.630 -23.008 1.00 60.12 128 HIS A CA 1
ATOM 1024 C C . HIS A 1 128 ? -6.102 6.262 -23.659 1.00 60.12 128 HIS A C 1
ATOM 1026 O O . HIS A 1 128 ? -6.830 5.292 -23.452 1.00 60.12 128 HIS A O 1
ATOM 1032 N N . ASN A 1 129 ? -5.009 6.146 -24.422 1.00 67.62 129 ASN A N 1
ATOM 1033 C CA . ASN A 1 129 ? -4.574 4.871 -25.004 1.00 67.62 129 ASN A CA 1
ATOM 1034 C C . ASN A 1 129 ? -4.025 3.923 -23.936 1.00 67.62 129 ASN A C 1
ATOM 1036 O O . ASN A 1 129 ? -4.215 2.710 -24.032 1.00 67.62 129 ASN A O 1
ATOM 1040 N N . LEU A 1 130 ? -3.367 4.471 -22.913 1.00 65.94 130 LEU A N 1
ATOM 1041 C CA . LEU A 1 130 ? -2.871 3.698 -21.782 1.00 65.94 130 LEU A CA 1
ATOM 1042 C C . LEU A 1 130 ? -4.038 3.117 -20.970 1.00 65.94 130 LEU A C 1
ATOM 1044 O O . LEU A 1 130 ? -4.053 1.916 -20.703 1.00 65.94 130 LEU A O 1
ATOM 1048 N N . ASP A 1 131 ? -5.052 3.933 -20.674 1.00 63.88 131 ASP A N 1
ATOM 1049 C CA . ASP A 1 131 ? -6.266 3.516 -19.964 1.00 63.88 131 ASP A CA 1
ATOM 1050 C C . ASP A 1 131 ? -7.015 2.415 -20.729 1.00 63.88 131 ASP A C 1
ATOM 1052 O O . ASP A 1 131 ? -7.365 1.382 -20.157 1.00 63.88 131 ASP A O 1
ATOM 1056 N N . ASN A 1 132 ? -7.178 2.567 -22.048 1.00 67.94 132 ASN A N 1
ATOM 1057 C CA . ASN A 1 132 ? -7.804 1.547 -22.892 1.00 67.94 132 ASN A CA 1
ATOM 1058 C C . ASN A 1 132 ? -6.988 0.246 -22.951 1.00 67.94 132 ASN A C 1
ATOM 1060 O O . ASN A 1 132 ? -7.577 -0.835 -22.923 1.00 67.94 132 ASN A O 1
ATOM 1064 N N . LYS A 1 133 ? -5.648 0.312 -22.976 1.00 66.50 133 LYS A N 1
ATOM 1065 C CA . LYS A 1 133 ? -4.786 -0.882 -22.895 1.00 66.50 133 LYS A CA 1
ATOM 1066 C C . LYS A 1 133 ? -4.871 -1.552 -21.519 1.00 66.50 133 LYS A C 1
ATOM 1068 O O . LYS A 1 133 ? -4.930 -2.777 -21.456 1.00 66.50 133 LYS A O 1
ATOM 1073 N N . ILE A 1 134 ? -4.929 -0.787 -20.425 1.00 66.94 134 ILE A N 1
ATOM 1074 C CA . ILE A 1 134 ? -5.117 -1.319 -19.064 1.00 66.94 134 ILE A CA 1
ATOM 1075 C C . ILE A 1 134 ? -6.480 -2.007 -18.946 1.00 66.94 134 ILE A C 1
ATOM 1077 O O . ILE A 1 134 ? -6.551 -3.158 -18.515 1.00 66.94 134 ILE A O 1
ATOM 1081 N N . ILE A 1 135 ? -7.552 -1.346 -19.392 1.00 67.81 135 ILE A N 1
ATOM 1082 C CA . ILE A 1 135 ? -8.902 -1.918 -19.436 1.00 67.81 135 ILE A CA 1
ATOM 1083 C C . ILE A 1 135 ? -8.924 -3.157 -20.339 1.00 67.81 135 ILE A C 1
ATOM 1085 O O . ILE A 1 135 ? -9.535 -4.162 -19.983 1.00 67.81 135 ILE A O 1
ATOM 1089 N N . GLY A 1 136 ? -8.219 -3.124 -21.470 1.00 70.38 136 GLY A N 1
ATOM 1090 C CA . GLY A 1 136 ? -8.024 -4.260 -22.366 1.00 70.38 136 GLY A CA 1
ATOM 1091 C C . GLY A 1 136 ? -7.360 -5.444 -21.667 1.00 70.38 136 GLY A C 1
ATOM 1092 O O . GLY A 1 136 ? -7.899 -6.541 -21.718 1.00 70.38 136 GLY A O 1
ATOM 1093 N N . MET A 1 137 ? -6.266 -5.228 -20.932 1.00 65.69 137 MET A N 1
ATOM 1094 C CA . MET A 1 137 ? -5.599 -6.273 -20.140 1.00 65.69 137 MET A CA 1
ATOM 1095 C C . MET A 1 137 ? -6.478 -6.823 -19.009 1.00 65.69 137 MET A C 1
ATOM 1097 O O . MET A 1 137 ? -6.390 -8.004 -18.675 1.00 65.69 137 MET A O 1
ATOM 1101 N N . MET A 1 138 ? -7.331 -5.986 -18.411 1.00 52.12 138 MET A N 1
ATOM 1102 C CA . MET A 1 138 ? -8.298 -6.434 -17.404 1.00 52.12 138 MET A CA 1
ATOM 1103 C C . MET A 1 138 ? -9.440 -7.254 -18.024 1.00 52.12 138 MET A C 1
ATOM 1105 O O . MET A 1 138 ? -9.903 -8.214 -17.408 1.00 52.12 138 MET A O 1
ATOM 1109 N N . ARG A 1 139 ? -9.890 -6.895 -19.236 1.00 64.00 139 ARG A N 1
ATOM 1110 C CA . ARG A 1 139 ? -11.002 -7.551 -19.951 1.00 64.00 139 ARG A CA 1
ATOM 1111 C C . ARG A 1 139 ? -10.578 -8.824 -20.681 1.00 64.00 139 ARG A C 1
ATOM 1113 O O . ARG A 1 139 ? -11.293 -9.819 -20.638 1.00 64.00 139 ARG A O 1
ATOM 1120 N N . GLN A 1 140 ? -9.433 -8.795 -21.351 1.00 63.25 140 GLN A N 1
ATOM 1121 C CA . GLN A 1 140 ? -8.841 -9.907 -22.083 1.00 63.25 140 GLN A CA 1
ATOM 1122 C C . GLN A 1 140 ? -7.588 -10.350 -21.342 1.00 63.25 140 GLN A C 1
ATOM 1124 O O . GLN A 1 140 ? -6.524 -9.735 -21.416 1.00 63.25 140 GLN A O 1
ATOM 1129 N N . ARG A 1 141 ? -7.730 -11.432 -20.578 1.00 55.84 141 ARG A N 1
ATOM 1130 C CA . ARG A 1 141 ? -6.601 -12.007 -19.856 1.00 55.84 141 ARG A CA 1
ATOM 1131 C C . ARG A 1 141 ? -5.562 -12.540 -20.827 1.00 55.84 141 ARG A C 1
ATOM 1133 O O . ARG A 1 141 ? -5.887 -13.281 -21.746 1.00 55.84 141 ARG A O 1
ATOM 1140 N N . ASN A 1 142 ? -4.303 -12.252 -20.520 1.00 67.06 142 ASN A N 1
ATOM 1141 C CA . ASN A 1 142 ? -3.148 -12.912 -21.116 1.00 67.06 142 ASN A CA 1
ATOM 1142 C C . ASN A 1 142 ? -3.332 -14.446 -21.082 1.00 67.06 142 ASN A C 1
ATOM 1144 O O . ASN A 1 142 ? -3.525 -15.021 -20.006 1.00 67.06 142 ASN A O 1
ATOM 1148 N N . GLU A 1 143 ? -3.262 -15.103 -22.243 1.00 73.31 143 GLU A N 1
ATOM 1149 C CA . GLU A 1 143 ? -3.431 -16.558 -22.387 1.00 73.31 143 GLU A CA 1
ATOM 1150 C C . GLU A 1 143 ? -2.432 -17.333 -21.523 1.00 73.31 143 GLU A C 1
ATOM 1152 O O . GLU A 1 143 ? -2.836 -18.190 -20.741 1.00 73.31 143 GLU A O 1
ATOM 1157 N N . LYS A 1 144 ? -1.155 -16.922 -21.514 1.00 74.00 144 LYS A N 1
ATOM 1158 C CA . LYS A 1 144 ? -0.119 -17.551 -20.674 1.00 74.00 144 LYS A CA 1
ATOM 1159 C C . LYS A 1 144 ? -0.456 -17.488 -19.186 1.00 74.00 144 LYS A C 1
ATOM 1161 O O . LYS A 1 144 ? -0.143 -18.408 -18.435 1.00 74.00 144 LYS A O 1
ATOM 1166 N N . TRP A 1 145 ? -1.061 -16.387 -18.742 1.00 63.78 145 TRP A N 1
ATOM 1167 C CA . TRP A 1 145 ? -1.503 -16.244 -17.355 1.00 63.78 145 TRP A CA 1
ATOM 1168 C C . TRP A 1 145 ? -2.740 -17.105 -17.081 1.00 63.78 145 TRP A C 1
ATOM 1170 O O . TRP A 1 145 ? -2.846 -17.715 -16.019 1.00 63.78 145 TRP A O 1
ATOM 1180 N N . SER A 1 146 ? -3.660 -17.186 -18.043 1.00 69.62 146 SER A N 1
ATOM 1181 C CA . SER A 1 146 ? -4.870 -18.007 -17.938 1.00 69.62 146 SER A CA 1
ATOM 1182 C C . SER A 1 146 ? -4.538 -19.493 -17.818 1.00 69.62 146 SER A C 1
ATOM 1184 O O . SER A 1 146 ? -5.138 -20.179 -16.989 1.00 69.62 146 SER A O 1
ATOM 1186 N N . ASP A 1 147 ? -3.547 -19.964 -18.570 1.00 79.38 147 ASP A N 1
ATOM 1187 C CA . ASP A 1 147 ? -3.084 -21.351 -18.527 1.00 79.38 147 ASP A CA 1
ATOM 1188 C C . ASP A 1 147 ? -2.389 -21.674 -17.203 1.00 79.38 147 ASP A C 1
ATOM 1190 O O . ASP A 1 147 ? -2.743 -22.650 -16.541 1.00 79.38 147 ASP A O 1
ATOM 1194 N N . ARG A 1 148 ? -1.482 -20.800 -16.741 1.00 70.81 148 ARG A N 1
ATOM 1195 C CA . ARG A 1 148 ? -0.833 -20.952 -15.426 1.00 70.81 148 ARG A CA 1
ATOM 1196 C C . ARG A 1 148 ? -1.835 -20.942 -14.283 1.00 70.81 148 ARG A C 1
ATOM 1198 O O . ARG A 1 148 ? -1.728 -21.744 -13.364 1.00 70.81 148 ARG A O 1
ATOM 1205 N N . ARG A 1 149 ? -2.851 -20.074 -14.340 1.00 67.31 149 ARG A N 1
ATOM 1206 C CA . ARG A 1 149 ? -3.913 -20.063 -13.331 1.00 67.31 149 ARG A CA 1
ATOM 1207 C C . ARG A 1 149 ? -4.645 -21.395 -13.257 1.00 67.31 149 ARG A C 1
ATOM 1209 O O . ARG A 1 149 ? -4.873 -21.870 -12.153 1.00 67.31 149 ARG A O 1
ATOM 1216 N N . LYS A 1 150 ? -5.026 -21.970 -14.398 1.00 73.56 150 LYS A N 1
ATOM 1217 C CA . LYS A 1 150 ? -5.721 -23.263 -14.436 1.00 73.56 150 LYS A CA 1
ATOM 1218 C C . LYS A 1 150 ? -4.847 -24.397 -13.904 1.00 73.56 150 LYS A C 1
ATOM 1220 O O . LYS A 1 150 ? -5.367 -25.267 -13.220 1.00 73.56 150 LYS A O 1
ATOM 1225 N N . ALA A 1 151 ? -3.555 -24.375 -14.221 1.00 73.88 151 ALA A N 1
ATOM 1226 C CA . ALA A 1 151 ? -2.628 -25.436 -13.850 1.00 73.88 151 ALA A CA 1
ATOM 1227 C C . ALA A 1 151 ? -2.186 -25.378 -12.378 1.00 73.88 151 ALA A C 1
ATOM 1229 O O . ALA A 1 151 ? -2.091 -26.415 -11.733 1.00 73.88 151 ALA A O 1
ATOM 1230 N N . GLU A 1 152 ? -1.915 -24.182 -11.848 1.00 68.06 152 GLU A N 1
ATOM 1231 C CA . GLU A 1 152 ? -1.175 -24.028 -10.584 1.00 68.06 152 GLU A CA 1
ATOM 1232 C C . GLU A 1 152 ? -1.958 -23.287 -9.493 1.00 68.06 152 GLU A C 1
ATOM 1234 O O . GLU A 1 152 ? -1.708 -23.487 -8.307 1.00 68.06 152 GLU A O 1
ATOM 1239 N N . TYR A 1 153 ? -2.907 -22.422 -9.867 1.00 59.84 153 TYR A N 1
ATOM 1240 C CA . TYR A 1 153 ? -3.516 -21.459 -8.937 1.00 59.84 153 TYR A CA 1
ATOM 1241 C C . TYR A 1 153 ? -5.041 -21.589 -8.806 1.00 59.84 153 TYR A C 1
ATOM 1243 O O . TYR A 1 153 ? -5.673 -20.804 -8.096 1.00 59.84 153 TYR A O 1
ATOM 1251 N N . MET A 1 154 ? -5.657 -22.554 -9.492 1.00 61.88 154 MET A N 1
ATOM 1252 C CA . MET A 1 154 ? -7.047 -22.935 -9.275 1.00 61.88 154 MET A CA 1
ATOM 1253 C C . MET A 1 154 ? -7.100 -24.065 -8.255 1.00 61.88 154 MET A C 1
ATOM 1255 O O . MET A 1 154 ? -6.621 -25.166 -8.504 1.00 61.88 154 MET A O 1
ATOM 1259 N N . VAL A 1 155 ? -7.726 -23.791 -7.112 1.00 58.84 155 VAL A N 1
ATOM 1260 C CA . VAL A 1 155 ? -8.104 -24.838 -6.160 1.00 58.84 155 VAL A CA 1
ATOM 1261 C C . VAL A 1 155 ? -9.095 -25.776 -6.869 1.00 58.84 155 VAL A C 1
ATOM 1263 O O . VAL A 1 155 ? -9.998 -25.267 -7.546 1.00 58.84 155 VAL A O 1
ATOM 1266 N N . PRO A 1 156 ? -8.953 -27.112 -6.765 1.00 60.59 156 PRO A N 1
ATOM 1267 C CA . PRO A 1 156 ? -9.870 -28.047 -7.405 1.00 60.59 156 PRO A CA 1
ATOM 1268 C C . PRO A 1 156 ? -11.326 -27.733 -7.046 1.00 60.59 156 PRO A C 1
ATOM 1270 O O . PRO A 1 156 ? -11.658 -27.525 -5.875 1.00 60.59 156 PRO A O 1
ATOM 1273 N N . ALA A 1 157 ? -12.197 -27.704 -8.058 1.00 49.09 157 ALA A N 1
ATOM 1274 C CA . ALA A 1 157 ? -13.634 -27.567 -7.860 1.00 49.09 157 ALA A CA 1
ATOM 1275 C C . ALA A 1 157 ? -14.136 -28.799 -7.088 1.00 49.09 157 ALA A C 1
ATOM 1277 O O . ALA A 1 157 ? -14.285 -29.876 -7.657 1.00 49.09 157 ALA A O 1
ATOM 1278 N N . GLY A 1 158 ? -14.305 -28.645 -5.774 1.00 55.09 158 GLY A N 1
ATOM 1279 C CA . GLY A 1 158 ? -14.634 -29.734 -4.851 1.00 55.09 158 GLY A CA 1
ATOM 1280 C C . GLY A 1 158 ? -14.023 -29.592 -3.455 1.00 55.09 158 GLY A C 1
ATOM 1281 O O . GLY A 1 158 ? -14.495 -30.248 -2.538 1.00 55.09 158 GLY A O 1
ATOM 1282 N N . TYR A 1 159 ? -13.043 -28.701 -3.253 1.00 49.75 159 TYR A N 1
ATOM 1283 C CA . TYR A 1 159 ? -12.339 -28.571 -1.964 1.00 49.75 159 TYR A CA 1
ATOM 1284 C C . TYR A 1 159 ? -13.227 -28.138 -0.772 1.00 49.75 159 TYR A C 1
ATOM 1286 O O . TYR A 1 159 ? -12.829 -28.308 0.373 1.00 49.75 159 TYR A O 1
ATOM 1294 N N . PHE A 1 160 ? -14.430 -27.608 -1.025 1.00 49.69 160 PHE A N 1
ATOM 1295 C CA . PHE A 1 160 ? -15.414 -27.239 0.009 1.00 49.69 160 PHE A CA 1
ATOM 1296 C C . PHE A 1 160 ? -16.708 -28.079 -0.030 1.00 49.69 160 PHE A C 1
ATOM 1298 O O . PHE A 1 160 ? -17.656 -27.749 0.672 1.00 49.69 160 PHE A O 1
ATOM 1305 N N . ASN A 1 161 ? -16.763 -29.149 -0.836 1.00 45.09 161 ASN A N 1
ATOM 1306 C CA . ASN A 1 161 ? -17.909 -30.069 -0.903 1.00 45.09 161 ASN A CA 1
ATOM 1307 C C . ASN A 1 161 ? -17.549 -31.455 -0.335 1.00 45.09 161 ASN A C 1
ATOM 1309 O O . ASN A 1 161 ? -17.704 -32.472 -1.015 1.00 45.09 161 ASN A O 1
ATOM 1313 N N . SER A 1 162 ? -17.074 -31.487 0.911 1.00 42.75 162 SER A N 1
ATOM 1314 C CA . SER A 1 162 ? -16.975 -32.697 1.740 1.00 42.75 162 SER A CA 1
ATOM 1315 C C . SER A 1 162 ? -17.392 -32.384 3.165 1.00 42.75 162 SER A C 1
ATOM 1317 O O . SER A 1 162 ? -16.785 -31.435 3.715 1.00 42.75 162 SER A O 1
#

Radius of gyration: 21.37 Å; chains: 1; bounding box: 44×56×51 Å

Secondary structure (DSSP, 8-state):
---B-SSTT-SBS-EEE---STHHHHHSTTHHHHHHTTBS-B----SS-SS-TTBSEEE-S---HHHHHGGGB-TTSPBPHHHHHHHHHHHHHHHHHHHHHHH--HHHHHHHHHHHHHHHHHS---HHHHHHHHHHHHHS--HHHHHHIIIIIPPPTTTT--

Foldseek 3Di:
DQAAPDDPPHPHPADEDACDDLCSCLVPPCPVVVLQVRYPAQADADPVRNPGPRTRYHYPYDDDPCSNPVSQADPVRDGRPVVVVVVVVVVVVVVVVVVCVVVDDVVNVVVVVVVVVVVCVVDVQDPVNVVVVVVVCVVDPDPVVVVCCVVPVDDPPCPPPD

pLDDT: mean 76.15, std 10.55, range [42.75, 90.88]

Organism: Thalassiosira oceanica (NCBI:txid159749)

Sequence (162 aa):
GYEAGFEETDTVNRLIINPGDHSTEMDNPGMFYVAASRGKTFGKPTAEEPYPKDSAVYWNGPVSTQSIQTVKYKQNGDVCVLVQKRDEWVEYLYDRAEETKRRCSEEWKRQATARVKTAIEEEPLGQHNLDNKIIGMMRQRNEKWSDRRKAEYMVPAGYFNS